Protein AF-A0A928I1I1-F1 (afdb_monomer_lite)

Foldseek 3Di:
DVLVQVVVLVVPVPDDPVRCVVVVVVVVCVVQVSDDADDDPVRHHDDPVVDDDDLDLLVNLVVQLVVLVVLLVVLVVVCVVDDDPVNNVVSVVSNVVSVVSNVVSVVLNVCVVVCVPVSVCVSVVPPD

Sequence (128 aa):
MEMVGAIVHQLTRNLTEKQIEEQGFSDYYTDHALGIWPQSAGGIPNNALTYASKGNTVSDLNEDLAAEQKARATYDNILRLIDNPDVIAPIRFLREREVVHYQRFGEALDRFQNGDYESKKIFLNSKR

Structure (mmCIF, N/CA/C/O backbone):
data_AF-A0A928I1I1-F1
#
_entry.id   AF-A0A928I1I1-F1
#
loop_
_atom_site.group_PDB
_atom_site.id
_atom_site.type_symbol
_atom_site.label_atom_id
_atom_site.label_alt_id
_atom_site.label_comp_id
_atom_site.label_asym_id
_atom_site.label_entity_id
_atom_site.label_seq_id
_atom_site.pdbx_PDB_ins_code
_atom_site.Cartn_x
_atom_site.Cartn_y
_atom_site.Cartn_z
_atom_site.occupancy
_atom_site.B_iso_or_equiv
_atom_site.auth_seq_id
_atom_site.auth_comp_id
_atom_site.auth_asym_id
_atom_site.auth_atom_id
_atom_site.pdbx_PDB_model_num
ATOM 1 N N . MET A 1 1 ? -6.799 6.045 -2.825 1.00 86.56 1 MET A N 1
ATOM 2 C CA . MET A 1 1 ? -7.018 6.458 -1.420 1.00 86.56 1 MET A CA 1
ATOM 3 C C . MET A 1 1 ? -8.453 6.281 -0.947 1.00 86.56 1 MET A C 1
ATOM 5 O O . MET A 1 1 ? -8.621 5.785 0.156 1.00 86.56 1 MET A O 1
ATOM 9 N N . GLU A 1 2 ? -9.468 6.609 -1.751 1.00 93.56 2 GLU A N 1
ATOM 10 C CA . GLU A 1 2 ? -10.890 6.496 -1.368 1.00 93.56 2 GLU A CA 1
ATOM 11 C C . GLU A 1 2 ? -11.276 5.143 -0.738 1.00 93.56 2 GLU A C 1
ATOM 13 O O . GLU A 1 2 ? -11.804 5.118 0.368 1.00 93.56 2 GLU A O 1
ATOM 18 N N . MET A 1 3 ? -10.930 4.015 -1.375 1.00 96.19 3 MET A N 1
ATOM 19 C CA . MET A 1 3 ? -11.252 2.680 -0.843 1.00 96.19 3 MET A CA 1
ATOM 20 C C . MET A 1 3 ? -10.626 2.405 0.530 1.00 96.19 3 MET A C 1
ATOM 22 O O . MET A 1 3 ? -11.291 1.872 1.410 1.00 96.19 3 MET A O 1
ATOM 26 N N . VAL A 1 4 ? -9.358 2.780 0.728 1.00 94.38 4 VAL A N 1
ATOM 27 C CA . VAL A 1 4 ? -8.661 2.579 2.008 1.00 94.38 4 VAL A CA 1
ATOM 28 C C . VAL A 1 4 ? -9.297 3.444 3.094 1.00 94.38 4 VAL A C 1
ATOM 30 O O . VAL A 1 4 ? -9.590 2.944 4.175 1.00 94.38 4 VAL A O 1
ATOM 33 N N . GLY A 1 5 ? -9.583 4.715 2.792 1.00 93.50 5 GLY A N 1
ATOM 34 C CA . GLY A 1 5 ? -10.271 5.609 3.725 1.00 93.50 5 GLY A CA 1
ATOM 35 C C . GLY A 1 5 ? -11.662 5.100 4.111 1.00 93.50 5 GLY A C 1
ATOM 36 O O . GLY A 1 5 ? -12.023 5.147 5.284 1.00 93.50 5 GLY A O 1
ATOM 37 N N . ALA A 1 6 ? -12.412 4.542 3.155 1.00 94.56 6 ALA A N 1
ATOM 38 C CA . ALA A 1 6 ? -13.717 3.943 3.411 1.00 94.56 6 ALA A CA 1
ATOM 39 C C . ALA A 1 6 ? -13.631 2.716 4.334 1.00 94.56 6 ALA A C 1
ATOM 41 O O . ALA A 1 6 ? -14.441 2.610 5.252 1.00 94.56 6 ALA A O 1
ATOM 42 N N . ILE A 1 7 ? -12.644 1.831 4.139 1.00 94.44 7 ILE A N 1
ATOM 43 C CA . ILE A 1 7 ? -12.411 0.677 5.026 1.00 94.44 7 ILE A CA 1
ATOM 44 C C . ILE A 1 7 ? -12.133 1.157 6.453 1.00 94.44 7 ILE A C 1
ATOM 46 O O . ILE A 1 7 ? -12.793 0.702 7.383 1.00 94.44 7 ILE A O 1
ATOM 50 N N . VAL A 1 8 ? -11.199 2.102 6.628 1.00 92.06 8 VAL A N 1
ATOM 51 C CA . VAL A 1 8 ? -10.859 2.634 7.960 1.00 92.06 8 VAL A CA 1
ATOM 52 C C . VAL A 1 8 ? -12.093 3.252 8.612 1.00 92.06 8 VAL A C 1
ATOM 54 O O . VAL A 1 8 ? -12.436 2.881 9.728 1.00 92.06 8 VAL A O 1
ATOM 57 N N . HIS A 1 9 ? -12.817 4.113 7.894 1.00 91.81 9 HIS A N 1
ATOM 58 C CA . HIS A 1 9 ? -14.036 4.730 8.409 1.00 91.81 9 HIS A CA 1
ATOM 59 C C . HIS A 1 9 ? -15.098 3.694 8.803 1.00 91.81 9 HIS A C 1
ATOM 61 O O . HIS A 1 9 ? -15.708 3.804 9.862 1.00 91.81 9 HIS A O 1
ATOM 67 N N . GLN A 1 10 ? -15.335 2.666 7.986 1.00 92.44 10 GLN A N 1
ATOM 68 C CA . GLN A 1 10 ? -16.328 1.633 8.291 1.00 92.44 10 GLN A CA 1
ATOM 69 C C . GLN A 1 10 ? -15.968 0.820 9.536 1.00 92.44 10 GLN A C 1
ATOM 71 O O . GLN A 1 10 ? -16.872 0.463 10.294 1.00 92.44 10 GLN A O 1
ATOM 76 N N . LEU A 1 11 ? -14.677 0.562 9.755 1.00 90.50 11 LEU A N 1
ATOM 77 C CA . LEU A 1 11 ? -14.180 -0.136 10.939 1.00 90.50 11 LEU A CA 1
ATOM 78 C C . LEU A 1 11 ? -14.297 0.706 12.213 1.00 90.50 11 LEU A C 1
ATOM 80 O O . LEU A 1 11 ? -14.389 0.137 13.298 1.00 90.50 11 LEU A O 1
ATOM 84 N N . THR A 1 12 ? -14.321 2.038 12.100 1.00 89.38 12 THR A N 1
ATOM 85 C CA . THR A 1 12 ? -14.199 2.920 13.267 1.00 89.38 12 THR A CA 1
ATOM 86 C C . THR A 1 12 ? -15.422 3.785 13.573 1.00 89.38 12 THR A C 1
ATOM 88 O O . THR A 1 12 ? -15.572 4.234 14.706 1.00 89.38 12 THR A O 1
ATOM 91 N N . ARG A 1 13 ? -16.352 3.969 12.625 1.00 87.69 13 ARG A N 1
ATOM 92 C CA . ARG A 1 13 ? -17.504 4.897 12.723 1.00 87.69 13 ARG A CA 1
ATOM 93 C C . ARG A 1 13 ? -18.474 4.686 13.893 1.00 87.69 13 ARG A C 1
ATOM 95 O O . ARG A 1 13 ? -19.296 5.559 14.134 1.00 87.69 13 ARG A O 1
ATOM 102 N N . ASN A 1 14 ? -18.412 3.547 14.584 1.00 89.44 14 ASN A N 1
ATOM 103 C CA . ASN A 1 14 ? -19.320 3.195 15.684 1.00 89.44 14 ASN A CA 1
ATOM 104 C C . ASN A 1 14 ? -18.579 2.784 16.968 1.00 89.44 14 ASN A C 1
ATOM 106 O O . ASN A 1 14 ? -19.171 2.141 17.835 1.00 89.44 14 ASN A O 1
ATOM 110 N N . LEU A 1 15 ? -17.283 3.086 17.079 1.00 88.69 15 LEU A N 1
ATOM 111 C CA . LEU A 1 15 ? -16.539 2.800 18.301 1.00 88.69 15 LEU A CA 1
ATOM 112 C C . LEU A 1 15 ? -17.020 3.713 19.434 1.00 88.69 15 LEU A C 1
ATOM 114 O O . LEU A 1 15 ? -17.214 4.912 19.250 1.00 88.69 15 LEU A O 1
ATOM 118 N N . THR A 1 16 ? -17.204 3.132 20.615 1.00 91.00 16 THR A N 1
ATOM 119 C CA . THR A 1 16 ? -17.419 3.893 21.852 1.00 91.00 16 THR A CA 1
ATOM 120 C C . THR A 1 16 ? -16.105 4.508 22.335 1.00 91.00 16 THR A C 1
ATOM 122 O O . THR A 1 16 ? -15.032 3.996 22.019 1.00 91.00 16 THR A O 1
ATOM 125 N N . GLU A 1 17 ? -16.173 5.554 23.161 1.00 88.38 17 GLU A N 1
ATOM 126 C CA . GLU A 1 17 ? -14.986 6.186 23.768 1.00 88.38 17 GLU A CA 1
ATOM 127 C C . GLU A 1 17 ? -14.086 5.157 24.473 1.00 88.38 17 GLU A C 1
ATOM 129 O O . GLU A 1 17 ? -12.885 5.100 24.227 1.00 88.38 17 GLU A O 1
ATOM 134 N N . LYS A 1 18 ? -14.688 4.242 25.242 1.00 92.00 18 LYS A N 1
ATOM 135 C CA . LYS A 1 18 ? -13.971 3.150 25.915 1.00 92.00 18 LYS A CA 1
ATOM 136 C C . LYS A 1 18 ? -13.235 2.230 24.936 1.00 92.00 18 LYS A C 1
ATOM 138 O O . LYS A 1 18 ? -12.116 1.817 25.210 1.00 92.00 18 LYS A O 1
ATOM 143 N N . GLN A 1 19 ? -13.840 1.911 23.791 1.00 91.31 19 GLN A N 1
ATOM 144 C CA . GLN A 1 19 ? -13.191 1.086 22.765 1.00 91.31 19 GLN A CA 1
ATOM 145 C C . GLN A 1 19 ? -12.064 1.837 22.053 1.00 91.31 19 GLN A C 1
ATOM 147 O O . GLN A 1 19 ? -11.064 1.219 21.703 1.00 91.31 19 GLN A O 1
ATOM 152 N N . ILE A 1 20 ? -12.214 3.147 21.843 1.00 88.31 20 ILE A N 1
ATOM 153 C CA . ILE A 1 20 ? -11.162 4.005 21.286 1.00 88.31 20 ILE A CA 1
ATOM 154 C C . ILE A 1 20 ? -9.933 3.997 22.202 1.00 88.31 20 ILE A C 1
ATOM 156 O O . ILE A 1 20 ? -8.815 3.809 21.719 1.00 88.31 20 ILE A O 1
ATOM 160 N N . GLU A 1 21 ? -10.144 4.131 23.513 1.00 88.81 21 GLU A N 1
ATOM 161 C CA . GLU A 1 21 ? -9.077 4.072 24.515 1.00 88.81 21 GLU A CA 1
ATOM 162 C C . GLU A 1 21 ? -8.415 2.691 24.579 1.00 88.81 21 GLU A C 1
ATOM 164 O O . GLU A 1 21 ? -7.194 2.584 24.470 1.00 88.81 21 GLU A O 1
ATOM 169 N N . GLU A 1 22 ? -9.206 1.619 24.687 1.00 91.94 22 GLU A N 1
ATOM 170 C CA . GLU A 1 22 ? -8.699 0.241 24.771 1.00 91.94 22 GLU A CA 1
ATOM 171 C C . GLU A 1 22 ? -7.896 -0.184 23.530 1.00 91.94 22 GLU A C 1
ATOM 173 O O . GLU A 1 22 ? -6.996 -1.018 23.634 1.00 91.94 22 GLU A O 1
ATOM 178 N N . GLN A 1 23 ? -8.201 0.385 22.360 1.00 86.75 23 GLN A N 1
ATOM 179 C CA . GLN A 1 23 ? -7.526 0.088 21.091 1.00 86.75 23 GLN A CA 1
ATOM 180 C C . GLN A 1 23 ? -6.334 1.014 20.802 1.00 86.75 23 GLN A C 1
ATOM 182 O O . GLN A 1 23 ? -5.672 0.846 19.778 1.00 86.75 23 GLN A O 1
ATOM 187 N N . GLY A 1 24 ? -6.040 1.975 21.685 1.00 86.69 24 GLY A N 1
ATOM 188 C CA . GLY A 1 24 ? -4.922 2.905 21.519 1.00 86.69 24 GLY A CA 1
ATOM 189 C C . GLY A 1 24 ? -5.149 3.970 20.441 1.00 86.69 24 GLY A C 1
ATOM 190 O O . GLY A 1 24 ? -4.184 4.501 19.897 1.00 86.69 24 GLY A O 1
ATOM 191 N N . PHE A 1 25 ? -6.406 4.295 20.119 1.00 87.06 25 PHE A N 1
ATOM 192 C CA . PHE A 1 25 ? -6.748 5.346 19.153 1.00 87.06 25 PHE A CA 1
ATOM 193 C C . PHE A 1 25 ? -6.989 6.722 19.794 1.00 87.06 25 PHE A C 1
ATOM 195 O O . PHE A 1 25 ? -7.355 7.660 19.083 1.00 87.06 25 PHE A O 1
ATOM 202 N N . SER A 1 26 ? -6.779 6.870 21.107 1.00 86.69 26 SER A N 1
ATOM 203 C CA . SER A 1 26 ? -7.039 8.118 21.839 1.00 86.69 26 SER A CA 1
ATOM 204 C C . SER A 1 26 ? -6.339 9.326 21.224 1.00 86.69 26 SER A C 1
ATOM 206 O O . SER A 1 26 ? -7.002 10.317 20.926 1.00 86.69 26 SER A O 1
ATOM 208 N N . ASP A 1 27 ? -5.030 9.239 20.972 1.00 86.56 27 ASP A N 1
ATOM 209 C CA . ASP A 1 27 ? -4.260 10.358 20.412 1.00 86.56 27 ASP A CA 1
ATOM 210 C C . ASP A 1 27 ? -4.757 10.731 19.006 1.00 86.56 27 ASP A C 1
ATOM 212 O O . ASP A 1 27 ? -4.932 11.907 18.692 1.00 86.56 27 ASP A O 1
ATOM 216 N N . TYR A 1 28 ? -5.071 9.723 18.186 1.00 85.81 28 TYR A N 1
ATOM 217 C CA . TYR A 1 28 ? -5.556 9.907 16.817 1.00 85.81 28 TYR A CA 1
ATOM 218 C C . TYR A 1 28 ? -6.906 10.634 16.771 1.00 85.81 28 TYR A C 1
ATOM 220 O O . TYR A 1 28 ? -7.071 11.594 16.021 1.00 85.81 28 TYR A O 1
ATOM 228 N N . TYR A 1 29 ? -7.880 10.209 17.580 1.00 85.56 29 TYR A N 1
ATOM 229 C CA . TYR A 1 29 ? -9.213 10.821 17.582 1.00 85.56 29 TYR A CA 1
ATOM 230 C C . TYR A 1 29 ? -9.306 12.089 18.433 1.00 85.56 29 TYR A C 1
ATOM 232 O O . TYR A 1 29 ? -10.199 12.9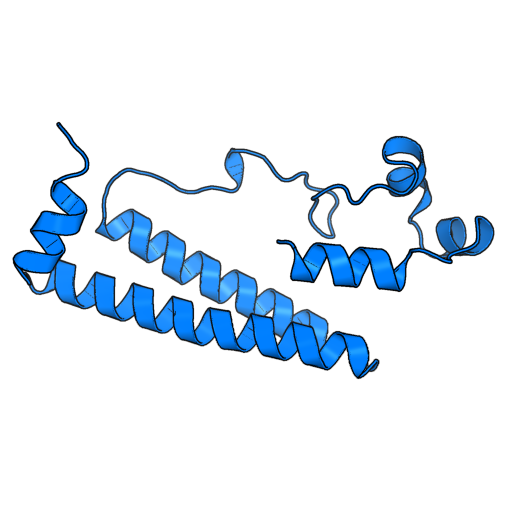00 18.202 1.00 85.56 29 TYR A O 1
ATOM 240 N N . THR A 1 30 ? -8.370 12.327 19.353 1.00 88.00 30 THR A N 1
ATOM 241 C CA . THR A 1 30 ? -8.273 13.625 20.041 1.00 88.00 30 THR A CA 1
ATOM 242 C C . THR A 1 30 ? -7.887 14.728 19.058 1.00 88.00 30 THR A C 1
ATOM 244 O O . THR A 1 30 ? -8.505 15.791 19.06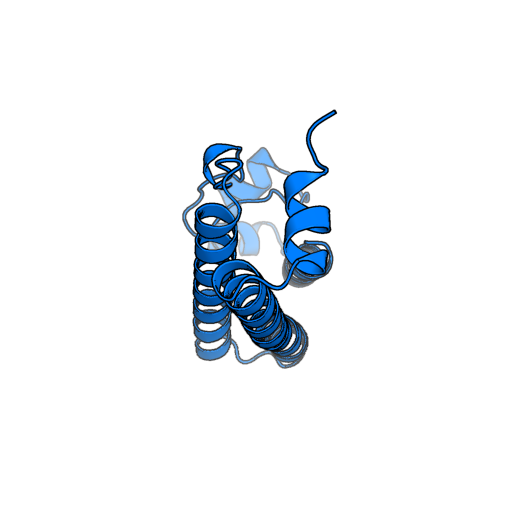3 1.00 88.00 30 THR A O 1
ATOM 247 N N . ASP A 1 31 ? -6.905 14.471 18.189 1.00 86.06 31 ASP A N 1
ATOM 248 C CA . ASP A 1 31 ? -6.427 15.468 17.223 1.00 86.06 31 ASP A CA 1
ATOM 249 C C . ASP A 1 31 ? -7.331 15.570 15.981 1.00 86.06 31 ASP A C 1
ATOM 251 O O . ASP A 1 31 ? -7.488 16.636 15.384 1.00 86.06 31 ASP A O 1
ATOM 255 N N . HIS A 1 32 ? -7.966 14.463 15.582 1.00 87.56 32 HIS A N 1
ATOM 256 C CA . HIS A 1 32 ? -8.703 14.384 14.314 1.00 87.56 32 HIS A CA 1
ATOM 257 C C . HIS A 1 32 ? -10.214 14.158 14.461 1.00 87.56 32 HIS A C 1
ATOM 259 O O . HIS A 1 32 ? -10.912 13.993 13.457 1.00 87.56 32 HIS A O 1
ATOM 265 N N . ALA A 1 33 ? -10.746 14.191 15.685 1.00 84.62 33 ALA A N 1
ATOM 266 C CA . ALA A 1 33 ? -12.152 13.945 16.011 1.00 84.62 33 ALA A CA 1
ATOM 267 C C . ALA A 1 33 ? -12.678 12.617 15.440 1.00 84.62 33 ALA A C 1
ATOM 269 O O . ALA A 1 33 ? -12.395 11.571 15.995 1.00 84.62 33 ALA A O 1
ATOM 270 N N . LEU A 1 34 ? -13.451 12.631 14.350 1.00 80.06 34 LEU A N 1
ATOM 271 C CA . LEU A 1 34 ? -13.908 11.424 13.631 1.00 80.06 34 LEU A CA 1
ATOM 272 C C . LEU A 1 34 ? -13.419 11.400 12.172 1.00 80.06 34 LEU A C 1
ATOM 274 O O . LEU A 1 34 ? -13.886 10.607 11.352 1.00 80.06 34 LEU A O 1
ATOM 278 N N . GLY A 1 35 ? -12.512 12.314 11.829 1.00 85.38 35 GLY A N 1
ATOM 279 C CA . GLY A 1 35 ? -11.911 12.420 10.512 1.00 85.38 35 GLY A CA 1
ATOM 280 C C . GLY A 1 35 ? -10.864 11.336 10.276 1.00 85.38 35 GLY A C 1
ATOM 281 O O . GLY A 1 35 ? -10.161 10.908 11.187 1.00 85.38 35 GLY A O 1
ATOM 282 N N . ILE A 1 36 ? -10.736 10.917 9.016 1.00 89.31 36 ILE A N 1
ATOM 283 C CA . ILE A 1 36 ? -9.634 10.054 8.591 1.00 89.31 36 ILE A CA 1
ATOM 284 C C . ILE A 1 36 ? -8.428 10.931 8.265 1.00 89.31 36 ILE A C 1
ATOM 286 O O . ILE A 1 36 ? -8.394 11.606 7.236 1.00 89.31 36 ILE A O 1
ATOM 290 N N . TRP A 1 37 ? -7.429 10.889 9.139 1.00 89.94 37 TRP A N 1
ATOM 291 C CA . TRP A 1 37 ? -6.114 11.479 8.930 1.00 89.94 37 TRP A CA 1
ATOM 292 C C . TRP A 1 37 ? -5.138 10.479 8.282 1.00 89.94 37 TRP A C 1
ATOM 294 O O . TRP A 1 37 ? -4.930 9.388 8.830 1.00 89.94 37 TRP A O 1
ATOM 304 N N . PRO A 1 38 ? -4.532 10.808 7.123 1.00 91.50 38 PRO A N 1
ATOM 305 C CA . PRO A 1 38 ? -3.581 9.926 6.451 1.00 91.50 38 PRO A CA 1
ATOM 306 C C . PRO A 1 38 ? -2.221 9.855 7.167 1.00 91.50 38 PRO A C 1
ATOM 308 O O . PRO A 1 38 ? -1.380 10.749 7.047 1.00 91.50 38 PRO A O 1
ATOM 311 N N . GLN A 1 39 ? -1.962 8.732 7.834 1.00 92.06 39 GLN A N 1
ATOM 312 C CA . GLN A 1 39 ? -0.661 8.401 8.416 1.00 92.06 39 GLN A CA 1
ATOM 313 C C . GLN A 1 39 ? -0.356 6.905 8.294 1.00 92.06 39 GLN A C 1
ATOM 315 O O . GLN A 1 39 ? -1.254 6.089 8.075 1.00 92.06 39 GLN A O 1
ATOM 320 N N . SER A 1 40 ? 0.915 6.532 8.431 1.00 92.12 40 SER A N 1
ATOM 321 C CA . SER A 1 40 ? 1.311 5.125 8.522 1.00 92.12 40 SER A CA 1
ATOM 322 C C . SER A 1 40 ? 0.893 4.514 9.865 1.00 92.12 40 SER A C 1
ATOM 324 O O . SER A 1 40 ? 0.638 5.225 10.836 1.00 92.12 40 SER A O 1
ATOM 326 N N . ALA A 1 41 ? 0.906 3.181 9.960 1.00 89.31 41 ALA A N 1
ATOM 327 C CA . ALA A 1 41 ? 0.660 2.474 11.223 1.00 89.31 41 ALA A CA 1
ATOM 328 C C . ALA A 1 41 ? 1.666 2.836 12.340 1.00 89.31 41 ALA A C 1
ATOM 330 O O . ALA A 1 41 ? 1.376 2.628 13.510 1.00 89.31 41 ALA A O 1
ATOM 331 N N . GLY A 1 42 ? 2.834 3.389 11.986 1.00 90.56 42 GLY A N 1
ATOM 332 C CA . GLY A 1 42 ? 3.825 3.906 12.936 1.00 90.56 42 GLY A CA 1
ATOM 333 C C . GLY A 1 42 ? 3.660 5.392 13.275 1.00 90.56 42 GLY A C 1
ATOM 334 O O . GLY A 1 42 ? 4.576 5.970 13.847 1.00 90.56 42 GLY A O 1
ATOM 335 N N . GLY A 1 43 ? 2.556 6.030 12.870 1.00 89.06 43 GLY A N 1
ATO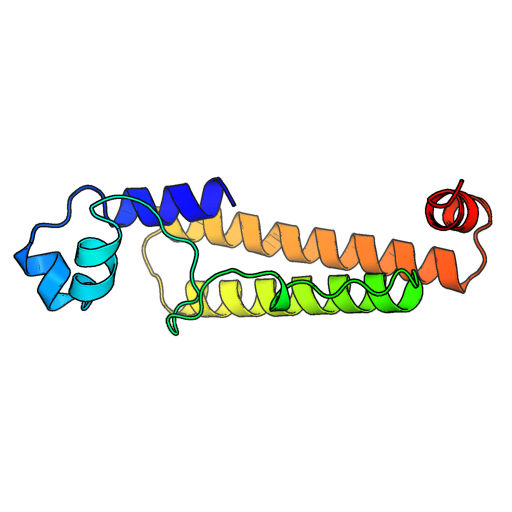M 336 C CA . GLY A 1 43 ? 2.275 7.441 13.158 1.00 89.06 43 GLY A CA 1
ATOM 337 C C . GLY A 1 43 ? 3.005 8.444 12.261 1.00 89.06 43 GLY A C 1
ATOM 338 O O . GLY A 1 43 ? 3.040 9.630 12.571 1.00 89.06 43 GLY A O 1
ATOM 339 N N . ILE A 1 44 ? 3.602 8.007 11.145 1.00 93.00 44 ILE A N 1
ATOM 340 C CA . ILE A 1 44 ? 4.290 8.925 10.226 1.00 93.00 44 ILE A CA 1
ATOM 341 C C . ILE A 1 44 ? 3.258 9.578 9.297 1.00 93.00 44 ILE A C 1
ATOM 343 O O . ILE A 1 44 ? 2.604 8.849 8.542 1.00 93.00 44 ILE A O 1
ATOM 347 N N . PRO A 1 45 ? 3.109 10.916 9.306 1.00 92.88 45 PRO A N 1
ATOM 348 C CA . PRO A 1 45 ? 2.123 11.598 8.475 1.00 92.88 45 PRO A CA 1
ATOM 349 C C . PRO A 1 45 ? 2.491 11.502 6.993 1.00 92.88 45 PRO A C 1
ATOM 351 O O . PRO A 1 45 ? 3.672 11.545 6.631 1.00 92.88 45 PRO A O 1
ATOM 354 N N . ASN A 1 46 ? 1.479 11.431 6.123 1.00 93.44 46 ASN A N 1
ATOM 355 C CA . ASN A 1 46 ? 1.706 11.590 4.689 1.00 93.44 46 ASN A CA 1
ATOM 356 C C . ASN A 1 46 ? 2.246 13.003 4.411 1.00 93.44 46 ASN A C 1
ATOM 358 O O . ASN A 1 46 ? 1.633 13.997 4.796 1.00 93.44 46 ASN A O 1
ATOM 362 N N . ASN A 1 47 ? 3.405 13.097 3.763 1.00 94.56 47 ASN A N 1
ATOM 363 C CA . ASN A 1 47 ? 4.034 14.370 3.432 1.00 94.56 47 ASN A CA 1
ATOM 364 C C . ASN A 1 47 ? 4.863 14.248 2.146 1.00 94.56 47 ASN A C 1
ATOM 366 O O . ASN A 1 47 ? 5.021 13.163 1.593 1.00 94.56 47 ASN A O 1
ATOM 370 N N . ALA A 1 48 ? 5.421 15.362 1.668 1.00 95.12 48 ALA A N 1
ATOM 371 C CA . ALA A 1 48 ? 6.164 15.400 0.408 1.00 95.12 48 ALA A CA 1
ATOM 372 C C . ALA A 1 48 ? 7.367 14.428 0.346 1.00 95.12 48 ALA A C 1
ATOM 374 O O . ALA A 1 48 ? 7.755 14.017 -0.743 1.00 95.12 48 ALA A O 1
ATOM 375 N N . LEU A 1 49 ? 7.935 14.022 1.489 1.00 93.69 49 LEU A N 1
ATOM 376 C CA . LEU A 1 49 ? 9.087 13.115 1.550 1.00 93.69 49 LEU A CA 1
ATOM 377 C C . LEU A 1 49 ? 8.737 11.667 1.182 1.00 93.69 49 LEU A C 1
ATOM 379 O O . LEU A 1 49 ? 9.644 10.874 0.946 1.00 93.69 49 LEU A O 1
ATOM 383 N N . THR A 1 50 ? 7.451 11.304 1.125 1.00 92.56 50 THR A N 1
ATOM 384 C CA . THR A 1 50 ? 7.029 9.962 0.695 1.00 92.56 50 THR A CA 1
ATOM 385 C C . THR A 1 50 ? 6.972 9.804 -0.824 1.00 92.56 50 THR A C 1
ATOM 387 O O . THR A 1 50 ? 6.724 8.699 -1.298 1.00 92.56 50 THR A O 1
ATOM 390 N N . TYR A 1 51 ? 7.181 10.880 -1.588 1.00 91.94 51 TYR A N 1
ATOM 391 C CA . TYR A 1 51 ? 7.145 10.862 -3.049 1.00 91.94 51 TYR A CA 1
ATOM 392 C C . TYR A 1 51 ? 8.564 10.953 -3.614 1.00 91.94 51 TYR A C 1
ATOM 394 O O . TYR A 1 51 ? 9.283 11.923 -3.370 1.00 91.94 51 TYR A O 1
ATOM 402 N N . ALA A 1 52 ? 8.960 9.955 -4.402 1.00 93.06 52 ALA A N 1
ATOM 403 C CA . ALA A 1 52 ? 10.205 9.980 -5.156 1.00 93.06 52 ALA A CA 1
ATOM 404 C C . ALA A 1 52 ? 9.914 10.455 -6.584 1.00 93.06 52 ALA A C 1
ATOM 406 O O . ALA A 1 52 ? 9.192 9.804 -7.330 1.00 93.06 52 ALA A O 1
ATOM 407 N N . SER A 1 53 ? 10.443 11.621 -6.952 1.00 92.75 53 SER A N 1
ATOM 408 C CA . SER A 1 53 ? 10.314 12.165 -8.304 1.00 92.75 53 SER A CA 1
ATOM 409 C C . SER A 1 53 ? 11.591 12.901 -8.676 1.00 92.75 53 SER A C 1
ATOM 411 O O . SER A 1 53 ? 11.992 13.862 -8.011 1.00 92.75 53 SER A O 1
ATOM 413 N N . LYS A 1 54 ? 12.266 12.424 -9.722 1.00 91.88 54 LYS A N 1
ATOM 414 C CA . LYS A 1 54 ? 13.562 12.944 -10.164 1.00 91.88 54 LYS A CA 1
ATOM 415 C C . LYS A 1 54 ? 13.519 13.548 -11.565 1.00 91.88 54 LYS A C 1
ATOM 417 O O . LYS A 1 54 ? 14.472 14.229 -11.952 1.00 91.88 54 LYS A O 1
ATOM 422 N N . GLY A 1 55 ? 12.435 13.332 -12.312 1.00 88.56 55 GLY A N 1
ATOM 423 C CA . GLY A 1 55 ? 12.289 13.789 -13.695 1.00 88.56 55 GLY A CA 1
ATOM 424 C C . GLY A 1 55 ? 13.176 13.010 -14.669 1.00 88.56 55 GLY A C 1
ATOM 425 O O . GLY A 1 55 ? 13.431 13.472 -15.782 1.00 88.56 55 GLY A O 1
ATOM 426 N N . ASN A 1 56 ? 13.679 11.852 -14.238 1.00 90.38 56 ASN A N 1
ATOM 427 C CA . ASN A 1 56 ? 14.395 10.904 -15.072 1.00 90.38 56 ASN A CA 1
ATOM 428 C C . ASN A 1 56 ? 13.522 9.661 -15.201 1.00 90.38 56 ASN A C 1
ATOM 430 O O . ASN A 1 56 ? 13.333 8.946 -14.225 1.00 90.38 56 ASN A O 1
ATOM 434 N N . THR A 1 57 ? 13.046 9.379 -16.412 1.00 90.56 57 THR A N 1
ATOM 435 C CA . THR A 1 57 ? 12.066 8.316 -16.666 1.00 90.56 57 THR A CA 1
ATOM 436 C C . THR A 1 57 ? 12.496 6.947 -16.145 1.00 90.56 57 THR A C 1
ATOM 438 O O . THR A 1 57 ? 11.675 6.228 -15.593 1.00 90.56 57 THR A O 1
ATOM 441 N N . VAL A 1 58 ? 13.773 6.574 -16.287 1.00 92.69 58 VAL A N 1
ATOM 442 C CA . VAL A 1 58 ? 14.260 5.271 -15.806 1.00 92.69 58 VAL A CA 1
ATOM 443 C C . VAL A 1 58 ? 14.263 5.231 -14.282 1.00 92.69 58 VAL A C 1
ATOM 445 O O . VAL A 1 58 ? 13.812 4.244 -13.707 1.00 92.69 58 VAL A O 1
ATOM 448 N N . SER A 1 59 ? 14.759 6.283 -13.627 1.00 94.06 59 SER A N 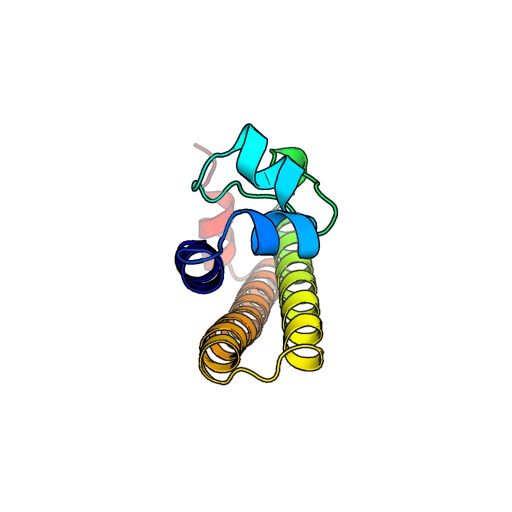1
ATOM 449 C CA . SER A 1 59 ? 14.729 6.378 -12.165 1.00 94.06 59 SER A CA 1
ATOM 450 C C . SER A 1 59 ? 13.297 6.359 -11.637 1.00 94.06 59 SER A C 1
ATOM 452 O O . SER A 1 59 ? 12.995 5.544 -10.776 1.00 94.06 59 SER A O 1
ATOM 454 N N . ASP A 1 60 ? 12.418 7.186 -12.199 1.00 95.12 60 ASP A N 1
ATOM 455 C CA . ASP A 1 60 ? 11.034 7.330 -11.744 1.00 95.12 60 ASP A CA 1
ATOM 456 C C . ASP A 1 60 ? 10.252 6.009 -11.918 1.00 95.12 60 ASP A C 1
ATOM 458 O O . ASP A 1 60 ? 9.619 5.549 -10.975 1.00 95.12 60 ASP A O 1
ATOM 462 N N . LEU A 1 61 ? 10.406 5.302 -13.048 1.00 95.69 61 LEU A N 1
ATOM 463 C CA . LEU A 1 61 ? 9.774 3.985 -13.245 1.00 95.69 61 LEU A CA 1
ATOM 464 C C . LEU A 1 61 ? 10.308 2.903 -12.291 1.00 95.69 61 LEU A C 1
ATOM 466 O O . LEU A 1 61 ? 9.570 1.993 -11.918 1.00 95.69 61 LEU A O 1
ATOM 470 N N . ASN A 1 62 ? 11.584 2.966 -11.892 1.00 97.00 62 ASN A N 1
ATOM 471 C CA . ASN A 1 62 ? 12.119 2.044 -10.884 1.00 97.00 62 ASN A CA 1
ATOM 472 C C . ASN A 1 62 ? 11.571 2.352 -9.484 1.00 97.00 62 ASN A C 1
ATOM 474 O O . ASN A 1 62 ? 11.306 1.420 -8.722 1.00 97.00 62 ASN A O 1
ATOM 478 N N . GLU A 1 63 ? 11.381 3.630 -9.156 1.00 97.44 63 GLU A N 1
ATOM 479 C CA . GLU A 1 63 ? 10.715 4.036 -7.917 1.00 97.44 63 GLU A CA 1
ATOM 480 C C . GLU A 1 63 ? 9.256 3.563 -7.896 1.00 97.44 63 GLU A C 1
ATOM 482 O O . GLU A 1 63 ? 8.838 2.973 -6.900 1.00 97.44 63 GLU A O 1
ATOM 487 N N . ASP A 1 64 ? 8.521 3.703 -9.005 1.00 97.56 64 ASP A N 1
ATOM 488 C CA . ASP A 1 64 ? 7.148 3.198 -9.140 1.00 97.56 64 ASP A CA 1
ATOM 489 C C . ASP A 1 64 ? 7.092 1.672 -8.940 1.00 97.56 64 ASP A C 1
ATOM 491 O O . ASP A 1 64 ? 6.337 1.171 -8.107 1.00 97.56 64 ASP A O 1
ATOM 495 N N . LEU A 1 65 ? 7.965 0.909 -9.611 1.00 98.25 65 LEU A N 1
ATOM 496 C CA . LEU A 1 65 ? 8.077 -0.545 -9.419 1.00 98.25 65 LEU A CA 1
ATOM 497 C C . LEU A 1 65 ? 8.343 -0.923 -7.953 1.00 98.25 65 LEU A C 1
ATOM 499 O O . LEU A 1 65 ? 7.751 -1.871 -7.425 1.00 98.25 65 LEU A O 1
ATOM 503 N N . ALA A 1 66 ? 9.242 -0.199 -7.284 1.00 98.25 66 ALA A N 1
ATOM 504 C CA . ALA A 1 66 ? 9.545 -0.431 -5.878 1.00 98.25 66 ALA A CA 1
ATOM 505 C C . ALA A 1 66 ? 8.362 -0.063 -4.968 1.00 98.25 66 ALA A C 1
ATOM 507 O O . ALA A 1 66 ? 8.103 -0.775 -3.992 1.00 98.25 66 ALA A O 1
ATOM 508 N N . ALA A 1 67 ? 7.645 1.020 -5.272 1.00 97.75 67 ALA A N 1
ATOM 509 C CA . ALA A 1 67 ? 6.460 1.451 -4.541 1.00 97.75 67 ALA A CA 1
ATOM 510 C C . ALA A 1 67 ? 5.352 0.391 -4.610 1.00 97.75 67 ALA A C 1
ATOM 512 O O . ALA A 1 67 ? 4.849 -0.018 -3.561 1.00 97.75 67 ALA A O 1
ATOM 513 N N . GLU A 1 68 ? 5.062 -0.142 -5.800 1.00 98.38 68 GLU A N 1
ATOM 514 C CA . GLU A 1 68 ? 4.037 -1.177 -5.985 1.00 98.38 68 GLU A CA 1
ATOM 515 C C . GLU A 1 68 ? 4.366 -2.472 -5.225 1.00 98.38 68 GLU A C 1
ATOM 517 O O . GLU A 1 68 ? 3.500 -3.078 -4.588 1.00 98.38 68 GLU A O 1
ATOM 522 N N . GLN A 1 69 ? 5.641 -2.880 -5.184 1.00 98.25 69 GLN A N 1
ATOM 523 C CA . GLN A 1 69 ? 6.044 -4.051 -4.392 1.00 98.25 69 GLN A CA 1
ATOM 524 C C . GLN A 1 69 ? 5.941 -3.816 -2.882 1.00 98.25 69 GLN A C 1
ATOM 526 O O . GLN A 1 69 ? 5.523 -4.712 -2.145 1.00 98.25 69 GLN A O 1
ATOM 531 N N . LYS A 1 70 ? 6.290 -2.617 -2.398 1.00 97.56 70 LYS A N 1
ATOM 532 C CA . LYS A 1 70 ? 6.127 -2.253 -0.979 1.00 97.56 70 LYS A CA 1
ATOM 533 C C . LYS A 1 70 ? 4.646 -2.196 -0.584 1.00 97.56 70 LYS A C 1
ATOM 535 O O . LYS A 1 70 ? 4.282 -2.680 0.493 1.00 97.56 70 LYS A O 1
ATOM 540 N N . ALA A 1 71 ? 3.787 -1.663 -1.454 1.00 97.44 71 ALA A N 1
ATOM 541 C CA . ALA A 1 71 ? 2.340 -1.655 -1.259 1.00 97.44 71 ALA A CA 1
ATOM 542 C C . ALA A 1 71 ? 1.788 -3.088 -1.201 1.00 97.44 71 ALA A C 1
ATOM 544 O O . ALA A 1 71 ? 1.125 -3.464 -0.231 1.00 97.44 71 ALA A O 1
ATOM 545 N N . ARG A 1 72 ? 2.167 -3.943 -2.158 1.00 98.06 72 ARG A N 1
ATOM 546 C CA . ARG A 1 72 ? 1.801 -5.365 -2.158 1.00 98.06 72 ARG A CA 1
ATOM 547 C C . ARG A 1 72 ? 2.241 -6.085 -0.884 1.00 98.06 72 ARG A C 1
ATOM 549 O O . ARG A 1 72 ? 1.439 -6.816 -0.306 1.00 98.06 72 ARG A O 1
ATOM 556 N N . ALA A 1 73 ? 3.478 -5.879 -0.432 1.00 98.12 73 ALA A N 1
ATOM 557 C CA . ALA A 1 73 ? 3.980 -6.483 0.802 1.00 98.12 73 ALA A CA 1
ATOM 558 C C . ALA A 1 73 ? 3.152 -6.052 2.025 1.00 98.12 73 ALA A C 1
ATOM 560 O O . ALA A 1 73 ? 2.838 -6.877 2.885 1.00 98.12 73 ALA A O 1
ATOM 561 N N . THR A 1 74 ? 2.737 -4.783 2.071 1.00 97.38 74 THR A N 1
ATOM 562 C CA . THR A 1 74 ? 1.821 -4.266 3.097 1.00 97.38 74 THR A CA 1
ATOM 563 C C . THR A 1 74 ? 0.476 -4.994 3.067 1.00 97.38 74 THR A C 1
ATOM 565 O O . THR A 1 74 ? 0.026 -5.475 4.107 1.00 97.38 74 THR A O 1
ATOM 568 N N . TYR A 1 75 ? -0.146 -5.156 1.896 1.00 97.94 75 TYR A N 1
ATOM 569 C CA . TYR A 1 75 ? -1.410 -5.893 1.788 1.00 97.94 75 TYR A CA 1
ATOM 570 C C . TYR A 1 75 ? -1.260 -7.381 2.121 1.00 97.94 75 TYR A C 1
ATOM 572 O O . TYR A 1 75 ? -2.122 -7.939 2.796 1.00 97.94 75 TYR A O 1
ATOM 580 N N . ASP A 1 76 ? -0.159 -8.019 1.713 1.00 98.06 76 ASP A N 1
ATOM 581 C CA . ASP A 1 76 ? 0.159 -9.398 2.098 1.00 98.06 76 ASP A CA 1
ATOM 582 C C . ASP A 1 76 ? 0.265 -9.538 3.626 1.00 98.06 76 ASP A C 1
ATOM 584 O O . ASP A 1 76 ? -0.206 -10.525 4.186 1.00 98.06 76 ASP A O 1
ATOM 588 N N . ASN A 1 77 ? 0.842 -8.552 4.322 1.00 97.50 77 ASN A N 1
ATOM 589 C CA . ASN A 1 77 ? 0.891 -8.540 5.785 1.00 97.50 77 ASN A CA 1
ATOM 590 C C . ASN A 1 77 ? -0.498 -8.380 6.407 1.00 97.50 77 ASN A C 1
ATOM 592 O O . ASN A 1 77 ? -0.836 -9.141 7.308 1.00 97.50 77 ASN A O 1
ATOM 596 N N . ILE A 1 78 ? -1.320 -7.455 5.904 1.00 96.44 78 ILE A N 1
ATOM 597 C CA . ILE A 1 78 ? -2.701 -7.272 6.380 1.00 96.44 78 ILE A CA 1
ATOM 598 C C . ILE A 1 78 ? -3.488 -8.579 6.238 1.00 96.44 78 ILE A C 1
ATOM 600 O O . ILE A 1 78 ? -4.094 -9.034 7.203 1.00 96.44 78 ILE A O 1
ATOM 604 N N . LEU A 1 79 ? -3.419 -9.233 5.074 1.00 97.56 79 LEU A N 1
ATOM 605 C CA . LEU A 1 79 ? -4.136 -10.484 4.793 1.00 97.56 79 LEU A CA 1
ATOM 606 C C . LEU A 1 79 ? -3.705 -11.668 5.671 1.00 97.56 79 LEU A C 1
ATOM 608 O O . LEU A 1 79 ? -4.441 -12.648 5.748 1.00 97.56 79 LEU A O 1
ATOM 612 N N . ARG A 1 80 ? -2.536 -11.603 6.321 1.00 97.56 80 ARG A N 1
ATOM 613 C CA . ARG A 1 80 ? -2.110 -12.600 7.319 1.00 97.56 80 ARG A CA 1
ATOM 614 C C . ARG A 1 80 ? -2.703 -12.349 8.705 1.00 97.56 80 ARG A C 1
ATOM 616 O O . ARG A 1 80 ? -2.700 -13.265 9.518 1.00 97.56 80 ARG A O 1
ATOM 623 N N . LEU A 1 81 ? -3.148 -11.124 8.982 1.00 95.62 81 LEU A N 1
ATOM 624 C CA . LEU A 1 81 ? -3.607 -10.688 10.303 1.00 95.62 81 LEU A CA 1
ATOM 625 C C . LEU A 1 81 ? -5.131 -10.645 10.431 1.00 95.62 81 LEU A C 1
ATOM 627 O O . LEU A 1 81 ? -5.637 -10.723 11.545 1.00 95.62 81 LEU A O 1
ATOM 631 N N . ILE A 1 82 ? -5.852 -10.488 9.321 1.00 94.00 82 ILE A N 1
ATOM 632 C CA . ILE A 1 82 ? -7.305 -10.291 9.331 1.00 94.00 82 ILE A CA 1
ATOM 633 C C . ILE A 1 82 ? -8.068 -11.565 8.960 1.00 94.00 82 ILE A C 1
ATOM 635 O O . ILE A 1 82 ? -7.640 -12.342 8.108 1.00 94.00 82 ILE A O 1
ATOM 639 N N . ASP A 1 83 ? -9.248 -11.723 9.549 1.00 94.25 83 ASP A N 1
ATOM 640 C CA . ASP A 1 83 ? -10.205 -12.801 9.286 1.00 94.25 83 ASP A CA 1
ATOM 641 C C . ASP A 1 83 ? -11.553 -12.291 8.739 1.00 94.25 83 ASP A C 1
ATOM 643 O O . ASP A 1 83 ? -12.268 -13.049 8.084 1.00 94.25 83 ASP A O 1
ATOM 647 N N . ASN A 1 84 ? -11.880 -11.008 8.937 1.00 94.12 84 ASN A N 1
ATOM 648 C CA . ASN A 1 84 ? -13.122 -10.397 8.460 1.00 94.12 84 ASN A CA 1
ATOM 649 C C . ASN A 1 84 ? -13.218 -10.402 6.912 1.00 94.12 84 ASN A C 1
ATOM 651 O O . ASN A 1 84 ? -12.476 -9.660 6.250 1.00 94.12 84 ASN A O 1
ATOM 655 N N . PRO A 1 85 ? -14.166 -11.159 6.314 1.00 91.56 85 PRO A N 1
ATOM 656 C CA . PRO A 1 85 ? -14.324 -11.252 4.862 1.00 91.56 85 PRO A CA 1
ATOM 657 C C . PRO A 1 85 ? -14.572 -9.906 4.167 1.00 91.56 85 PRO A C 1
ATOM 659 O O . PRO A 1 85 ? -14.063 -9.692 3.063 1.00 91.56 85 PRO A O 1
ATOM 662 N N . ASP A 1 86 ? -15.282 -8.988 4.828 1.00 91.06 86 ASP A N 1
ATOM 663 C CA . ASP A 1 86 ? -15.648 -7.677 4.279 1.00 91.06 86 ASP A CA 1
ATOM 664 C C . ASP A 1 86 ? -14.442 -6.732 4.172 1.00 91.06 86 ASP A C 1
ATOM 666 O O . ASP A 1 86 ? -14.446 -5.798 3.372 1.00 91.06 86 ASP A O 1
ATOM 670 N N . VAL A 1 87 ? -13.369 -7.005 4.921 1.00 95.00 87 VAL A N 1
ATOM 671 C CA . VAL A 1 87 ? -12.077 -6.310 4.799 1.00 95.00 87 VAL A CA 1
ATOM 672 C C . VAL A 1 87 ? -11.145 -7.065 3.848 1.00 95.00 87 VAL A C 1
ATOM 674 O O . VAL A 1 87 ? -10.439 -6.456 3.043 1.00 95.00 87 VAL A O 1
ATOM 677 N N . ILE A 1 88 ? -11.164 -8.401 3.879 1.00 97.50 88 ILE A N 1
ATOM 678 C CA . ILE A 1 88 ? -10.325 -9.246 3.015 1.00 97.50 88 ILE A CA 1
ATOM 679 C C . ILE A 1 88 ? -10.600 -8.982 1.534 1.00 97.50 88 ILE A C 1
ATOM 681 O O . ILE A 1 88 ? -9.653 -8.860 0.753 1.00 97.50 88 ILE A O 1
ATOM 685 N N . ALA A 1 89 ? -11.870 -8.911 1.131 1.00 96.56 89 ALA A N 1
ATOM 686 C CA . ALA A 1 89 ? -12.246 -8.726 -0.268 1.00 96.56 89 ALA A CA 1
ATOM 687 C C . ALA A 1 89 ? -11.648 -7.446 -0.893 1.00 96.56 89 ALA A C 1
ATOM 689 O O . ALA A 1 89 ? -10.930 -7.564 -1.895 1.00 96.56 89 ALA A O 1
ATOM 690 N N . PRO A 1 90 ? -11.847 -6.239 -0.326 1.00 97.06 90 PRO A N 1
ATOM 691 C CA . PRO A 1 90 ? -11.261 -5.030 -0.892 1.00 97.06 90 PRO A CA 1
ATOM 692 C C . PRO A 1 90 ? -9.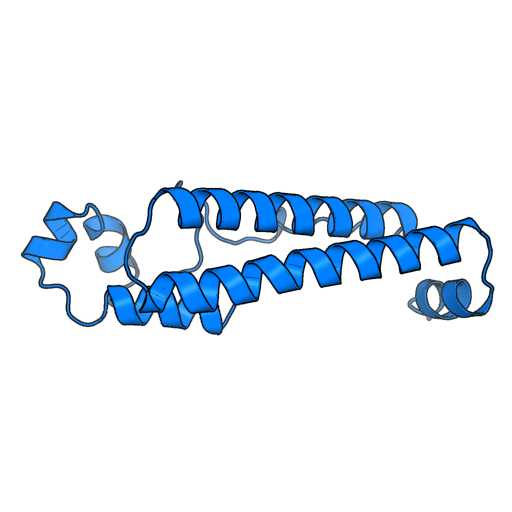729 -4.995 -0.784 1.00 97.06 90 PRO A C 1
ATOM 694 O O . PRO A 1 90 ? -9.082 -4.495 -1.703 1.00 97.06 90 PRO A O 1
ATOM 697 N N . ILE A 1 91 ? -9.118 -5.572 0.260 1.00 98.12 91 ILE A N 1
ATOM 698 C CA . ILE A 1 91 ? -7.649 -5.660 0.353 1.00 98.12 91 ILE A CA 1
ATOM 699 C C . ILE A 1 91 ? -7.073 -6.577 -0.736 1.00 98.12 91 ILE A C 1
ATOM 701 O O . ILE A 1 91 ? -6.073 -6.225 -1.361 1.00 98.12 91 ILE A O 1
ATOM 705 N N . ARG A 1 92 ? -7.710 -7.718 -1.032 1.00 97.88 92 ARG A N 1
ATOM 706 C CA . ARG A 1 92 ? -7.312 -8.586 -2.157 1.00 97.88 92 ARG A CA 1
ATOM 707 C C . ARG A 1 92 ? -7.426 -7.870 -3.496 1.00 97.88 92 ARG A C 1
ATOM 709 O O . ARG A 1 92 ? -6.535 -8.014 -4.327 1.00 97.88 92 ARG A O 1
ATOM 716 N N . PHE A 1 93 ? -8.488 -7.091 -3.688 1.00 97.94 93 PHE A N 1
ATOM 717 C CA . PHE A 1 93 ? -8.655 -6.283 -4.892 1.00 97.94 93 PHE A CA 1
ATOM 718 C C . PHE A 1 93 ? -7.523 -5.259 -5.055 1.00 97.94 93 PHE A C 1
ATOM 720 O O . PHE A 1 93 ? -6.911 -5.195 -6.118 1.00 97.94 93 PHE A O 1
ATOM 727 N N . LEU A 1 94 ? -7.205 -4.494 -4.005 1.00 98.19 94 LEU A N 1
ATOM 728 C CA . LEU A 1 94 ? -6.103 -3.525 -4.038 1.00 98.19 94 LEU A CA 1
ATOM 729 C C . LEU A 1 94 ? -4.759 -4.211 -4.297 1.00 98.19 94 LEU A C 1
ATOM 731 O O . LEU A 1 94 ? -3.997 -3.774 -5.150 1.00 98.19 94 LEU A O 1
ATOM 735 N N . ARG A 1 95 ? -4.505 -5.341 -3.636 1.00 98.25 95 ARG A N 1
ATOM 736 C CA . ARG A 1 95 ? -3.298 -6.141 -3.845 1.00 98.25 95 ARG A CA 1
ATOM 737 C C . ARG A 1 95 ? -3.136 -6.611 -5.293 1.00 98.25 95 ARG A C 1
ATOM 739 O O . ARG A 1 95 ? -2.028 -6.567 -5.817 1.00 98.25 95 ARG A O 1
ATOM 746 N N . GLU A 1 96 ? -4.206 -7.099 -5.919 1.00 98.31 96 GLU A N 1
ATOM 747 C CA . GLU A 1 96 ? -4.163 -7.537 -7.320 1.00 98.31 96 GLU A CA 1
ATOM 748 C C . GLU A 1 96 ? -3.869 -6.366 -8.259 1.00 98.31 96 GLU A C 1
ATOM 750 O O . GLU A 1 96 ? -3.106 -6.502 -9.214 1.00 98.31 96 GLU A O 1
ATOM 755 N N . ARG A 1 97 ? -4.396 -5.178 -7.949 1.00 98.25 97 ARG A N 1
ATOM 756 C CA . ARG A 1 97 ? -4.061 -3.972 -8.706 1.00 98.25 97 ARG A CA 1
ATOM 757 C C . ARG A 1 97 ? -2.578 -3.632 -8.649 1.00 98.25 97 ARG A C 1
ATOM 759 O O . ARG A 1 97 ? -2.047 -3.291 -9.697 1.00 98.25 97 ARG A O 1
ATOM 766 N N . GLU A 1 98 ? -1.900 -3.820 -7.517 1.00 98.25 98 GLU A N 1
ATOM 767 C CA . GLU A 1 98 ? -0.455 -3.542 -7.456 1.00 98.25 98 GLU A CA 1
ATOM 768 C C . GLU A 1 98 ? 0.354 -4.530 -8.309 1.00 98.25 98 GLU A C 1
ATOM 770 O O . GLU A 1 98 ? 1.396 -4.175 -8.856 1.00 98.25 98 GLU A O 1
ATOM 775 N N . VAL A 1 99 ? -0.137 -5.763 -8.510 1.00 98.00 99 VAL A N 1
ATOM 776 C CA . VAL A 1 99 ? 0.461 -6.699 -9.481 1.00 98.00 99 VAL A CA 1
ATOM 777 C C . VAL A 1 99 ? 0.323 -6.150 -10.899 1.00 98.00 99 VAL A C 1
ATOM 779 O O . VAL A 1 99 ? 1.298 -6.144 -11.654 1.00 98.00 99 VAL A O 1
ATOM 782 N N . VAL A 1 100 ? -0.864 -5.656 -11.253 1.00 98.38 100 VAL A N 1
ATOM 783 C CA . VAL A 1 100 ? -1.118 -5.051 -12.565 1.00 98.38 100 VAL A CA 1
ATOM 784 C C . VAL A 1 100 ? -0.289 -3.779 -12.754 1.00 98.38 100 VAL A C 1
ATOM 786 O O . VAL A 1 100 ? 0.341 -3.625 -13.797 1.00 98.38 100 VAL A O 1
ATOM 789 N N . HIS A 1 101 ? -0.238 -2.882 -11.767 1.00 98.19 101 HIS A N 1
ATOM 790 C CA . HIS A 1 101 ? 0.572 -1.665 -11.829 1.00 98.19 101 HIS A CA 1
ATOM 791 C C . HIS A 1 101 ? 2.056 -2.004 -12.008 1.00 98.19 101 HIS A C 1
ATOM 793 O O . HIS A 1 101 ? 2.685 -1.500 -12.937 1.00 98.19 101 HIS A O 1
ATOM 799 N N . TYR A 1 102 ? 2.590 -2.937 -11.212 1.00 98.44 102 TYR A N 1
ATOM 800 C CA . TYR A 1 102 ? 3.974 -3.395 -11.337 1.00 98.44 102 TYR A CA 1
ATOM 801 C C . TYR A 1 102 ? 4.283 -3.919 -12.746 1.00 98.44 102 TYR A C 1
ATOM 803 O O . TYR A 1 102 ? 5.289 -3.547 -13.347 1.00 98.44 102 TYR A O 1
ATOM 811 N N . GLN A 1 103 ? 3.399 -4.746 -13.313 1.00 98.06 103 GLN A N 1
ATOM 812 C CA . GLN A 1 103 ? 3.556 -5.240 -14.683 1.00 98.06 103 GLN A CA 1
ATOM 813 C C . GLN A 1 103 ? 3.555 -4.097 -15.705 1.00 98.06 103 GLN A C 1
ATOM 815 O O . GLN A 1 103 ? 4.405 -4.075 -16.592 1.00 98.06 103 GLN A O 1
ATOM 820 N N . ARG A 1 104 ? 2.655 -3.115 -15.567 1.00 97.44 104 ARG A N 1
ATOM 821 C CA . ARG A 1 104 ? 2.564 -1.975 -16.494 1.00 97.44 104 ARG A CA 1
ATOM 822 C C . ARG A 1 104 ? 3.770 -1.047 -16.416 1.00 97.44 104 ARG A C 1
ATOM 824 O O . ARG A 1 104 ? 4.268 -0.633 -17.461 1.00 97.44 104 ARG A O 1
ATOM 831 N N . PHE A 1 105 ? 4.277 -0.758 -15.220 1.00 97.31 105 PHE A N 1
ATOM 832 C CA . PHE A 1 105 ? 5.518 0.003 -15.069 1.00 97.31 105 PHE A CA 1
ATOM 833 C C . PHE A 1 105 ? 6.722 -0.764 -15.625 1.00 97.31 105 PHE A C 1
ATOM 835 O O . PHE A 1 105 ? 7.578 -0.165 -16.273 1.00 97.31 105 PHE A O 1
ATOM 842 N N . GLY A 1 106 ? 6.756 -2.089 -15.460 1.00 97.06 106 GLY A N 1
ATOM 843 C CA . GLY A 1 106 ? 7.802 -2.943 -16.023 1.00 97.06 106 GLY A CA 1
ATOM 844 C C . GLY A 1 106 ? 7.797 -2.940 -17.552 1.00 97.06 106 GLY A C 1
ATOM 845 O O . GLY A 1 106 ? 8.838 -2.742 -18.172 1.00 97.06 106 GLY A O 1
ATOM 846 N N . GLU A 1 107 ? 6.618 -3.074 -18.165 1.00 95.62 107 GLU A N 1
ATOM 847 C CA . GLU A 1 107 ? 6.442 -2.935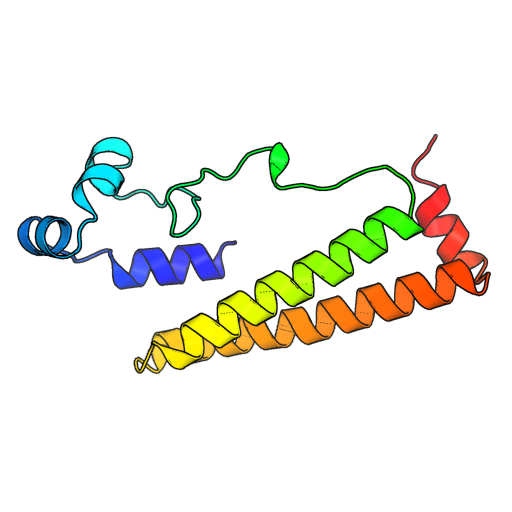 -19.616 1.00 95.62 107 GLU A CA 1
ATOM 848 C C . GLU A 1 107 ? 6.881 -1.548 -20.114 1.00 95.62 107 GLU A C 1
ATOM 850 O O . GLU A 1 107 ? 7.529 -1.439 -21.155 1.00 95.62 107 GLU A O 1
ATOM 855 N N . ALA A 1 108 ? 6.544 -0.479 -19.384 1.00 93.50 108 ALA A N 1
ATOM 856 C CA . ALA A 1 108 ? 6.949 0.880 -19.738 1.00 93.50 108 ALA A CA 1
ATOM 857 C C . ALA A 1 108 ? 8.473 1.067 -19.662 1.00 93.50 108 ALA A C 1
ATOM 859 O O . ALA A 1 108 ? 9.065 1.679 -20.556 1.00 93.50 108 ALA A O 1
ATOM 860 N N . LEU A 1 109 ? 9.107 0.512 -18.625 1.00 94.50 109 LEU A N 1
ATOM 861 C CA . LEU A 1 109 ? 10.554 0.560 -18.434 1.00 94.50 109 LEU A CA 1
ATOM 862 C C . LEU A 1 109 ? 11.287 -0.169 -19.562 1.00 94.50 109 LEU A C 1
ATOM 864 O O . LEU A 1 109 ? 12.198 0.407 -20.162 1.00 94.50 109 LEU A O 1
ATOM 868 N N . ASP A 1 110 ? 10.851 -1.387 -19.888 1.00 94.75 110 ASP A N 1
ATOM 869 C CA . ASP A 1 110 ? 11.426 -2.194 -20.966 1.00 94.75 110 ASP A CA 1
ATOM 870 C C . ASP A 1 110 ? 11.342 -1.468 -22.318 1.00 94.75 110 ASP A C 1
ATOM 872 O O . ASP A 1 110 ? 12.355 -1.280 -22.994 1.00 94.75 110 ASP A O 1
ATOM 876 N N . ARG A 1 111 ? 10.161 -0.944 -22.676 1.00 91.38 111 ARG A N 1
ATOM 877 C CA . ARG A 1 111 ? 9.969 -0.176 -23.920 1.00 91.38 111 ARG A CA 1
ATOM 878 C C . ARG A 1 111 ? 10.895 1.034 -24.006 1.00 91.38 111 ARG A C 1
ATOM 880 O O . ARG A 1 111 ? 11.521 1.266 -25.044 1.00 91.38 111 ARG A O 1
ATOM 887 N N . PHE A 1 112 ? 11.010 1.796 -22.918 1.00 88.94 112 PHE A N 1
ATOM 888 C CA . PHE A 1 112 ? 11.849 2.991 -22.893 1.00 88.94 112 PHE A CA 1
ATOM 889 C C . PHE A 1 112 ? 13.335 2.645 -23.061 1.00 88.94 112 PHE A C 1
ATOM 891 O O . PHE A 1 112 ? 14.044 3.298 -23.838 1.00 88.94 112 PHE A O 1
ATOM 898 N N . GLN A 1 113 ? 13.806 1.605 -22.368 1.00 89.25 113 GLN A N 1
ATOM 899 C CA . GLN A 1 113 ? 15.198 1.153 -22.425 1.00 89.25 113 GLN A CA 1
ATOM 900 C C . GLN A 1 113 ? 15.555 0.544 -23.788 1.00 89.25 113 GLN A C 1
ATOM 902 O O . GLN A 1 113 ? 16.616 0.859 -24.328 1.00 89.25 113 GLN A O 1
ATOM 907 N N . ASN A 1 114 ? 14.642 -0.220 -24.394 1.00 90.50 114 ASN A N 1
ATOM 908 C CA . ASN A 1 114 ? 14.828 -0.847 -25.708 1.00 90.50 114 ASN A CA 1
ATOM 909 C C . ASN A 1 114 ? 14.660 0.117 -26.892 1.00 90.50 114 ASN A C 1
ATOM 911 O O . ASN A 1 114 ? 14.861 -0.261 -28.044 1.00 90.50 114 ASN A O 1
ATOM 915 N N . GLY A 1 115 ? 14.343 1.386 -26.631 1.00 82.75 115 GLY A N 1
ATOM 916 C CA . GLY A 1 115 ? 14.342 2.411 -27.665 1.00 82.75 115 GLY A CA 1
ATOM 917 C C . GLY A 1 115 ? 13.056 2.532 -28.469 1.00 82.75 115 GLY A C 1
ATOM 918 O O . GLY A 1 115 ? 13.108 3.124 -29.543 1.00 82.75 115 GLY A O 1
ATOM 919 N N . ASP A 1 116 ? 11.920 2.063 -27.948 1.00 82.38 116 ASP A N 1
ATOM 920 C CA . ASP A 1 116 ? 10.607 2.338 -28.538 1.00 82.38 116 ASP A CA 1
ATOM 921 C C . ASP A 1 116 ? 10.378 3.863 -28.594 1.00 82.38 116 ASP A C 1
ATOM 923 O O . ASP A 1 116 ? 10.151 4.533 -27.579 1.00 82.38 116 ASP A O 1
ATOM 927 N N . TYR A 1 117 ? 10.506 4.427 -29.798 1.00 63.69 117 TYR A N 1
ATOM 928 C CA . TYR A 1 117 ? 10.537 5.869 -30.036 1.00 63.69 117 TYR A CA 1
ATOM 929 C C . TYR A 1 117 ? 9.228 6.573 -29.663 1.00 63.69 117 TYR A C 1
ATOM 931 O O . TYR A 1 117 ? 9.273 7.731 -29.245 1.00 63.69 117 TYR A O 1
ATOM 939 N N . GLU A 1 118 ? 8.079 5.902 -29.775 1.00 71.25 118 GLU A N 1
ATOM 940 C CA . GLU A 1 118 ? 6.790 6.493 -29.398 1.00 71.25 118 GLU A CA 1
ATOM 941 C C . GLU A 1 118 ? 6.665 6.602 -27.877 1.00 71.25 118 GLU A C 1
ATOM 943 O O . GLU A 1 118 ? 6.260 7.646 -27.362 1.00 71.25 118 GLU A O 1
ATOM 948 N N . SER A 1 119 ? 7.145 5.593 -27.143 1.00 65.19 119 SER A N 1
ATOM 949 C CA . SER A 1 119 ? 7.240 5.673 -25.682 1.00 65.19 119 SER A CA 1
ATOM 950 C C . SER A 1 119 ? 8.154 6.826 -25.245 1.00 65.19 119 SER A C 1
ATOM 952 O O . SER A 1 119 ? 7.761 7.658 -24.427 1.00 65.19 119 SER A O 1
ATOM 954 N N . LYS A 1 120 ? 9.333 6.973 -25.868 1.00 65.25 120 LYS A N 1
ATOM 955 C CA . LYS A 1 120 ? 10.276 8.061 -25.565 1.00 65.25 120 LYS A CA 1
ATOM 956 C C . LYS A 1 120 ? 9.665 9.441 -25.788 1.00 65.25 120 LYS A C 1
ATOM 958 O O . LYS A 1 120 ? 9.885 10.323 -24.966 1.00 65.25 120 LYS A O 1
ATOM 963 N N . LYS A 1 121 ? 8.878 9.645 -26.850 1.00 64.44 121 LYS A N 1
ATOM 964 C CA . LYS A 1 121 ? 8.195 10.928 -27.094 1.00 64.44 121 LYS A CA 1
ATOM 965 C C . LYS A 1 121 ? 7.187 11.263 -25.996 1.00 64.44 121 LYS A C 1
ATOM 967 O O . LYS A 1 121 ? 7.161 12.408 -25.562 1.00 64.44 121 LYS A O 1
ATOM 972 N N . ILE A 1 122 ? 6.395 10.294 -25.528 1.00 66.94 122 ILE A N 1
ATOM 973 C CA . ILE A 1 122 ? 5.415 10.511 -24.448 1.00 66.94 122 ILE A CA 1
ATOM 974 C C . ILE A 1 122 ? 6.119 10.995 -23.175 1.00 66.94 122 ILE A C 1
ATOM 976 O O . ILE A 1 122 ? 5.691 11.977 -22.573 1.00 66.94 122 ILE A O 1
ATOM 980 N N . PHE A 1 123 ? 7.236 10.364 -22.803 1.00 66.94 123 PHE A N 1
ATOM 981 C CA . PHE A 1 123 ? 7.966 10.722 -21.584 1.00 66.94 123 PHE A CA 1
ATOM 982 C C . PHE A 1 123 ? 8.833 11.984 -21.724 1.00 66.94 123 PHE A C 1
ATOM 984 O O . PHE A 1 123 ? 8.998 12.723 -20.757 1.00 66.94 123 PHE A O 1
ATOM 991 N N . LEU A 1 124 ? 9.378 12.264 -22.912 1.00 63.75 124 LEU A N 1
ATOM 992 C CA . LEU A 1 124 ? 10.256 13.418 -23.147 1.00 63.75 124 LEU A CA 1
ATOM 993 C C . LEU A 1 124 ? 9.495 14.708 -23.492 1.00 63.75 124 LEU A C 1
ATOM 995 O O . LEU A 1 124 ? 10.057 15.794 -23.355 1.00 63.75 124 LEU A O 1
ATOM 999 N N . ASN A 1 125 ? 8.224 14.625 -23.896 1.00 56.12 125 ASN A N 1
ATOM 1000 C CA . ASN A 1 125 ? 7.405 15.800 -24.213 1.00 56.12 125 ASN A CA 1
ATOM 1001 C C . ASN A 1 125 ? 6.853 16.541 -22.977 1.00 56.12 125 ASN A C 1
ATOM 1003 O O . ASN A 1 125 ? 6.134 17.521 -23.154 1.00 56.12 125 ASN A O 1
ATOM 1007 N N . SER A 1 126 ? 7.207 16.161 -21.739 1.00 54.31 126 SER A N 1
ATOM 1008 C CA . SER A 1 126 ? 6.795 16.913 -20.534 1.00 54.31 126 SER A CA 1
ATOM 1009 C C . SER A 1 126 ? 7.581 18.215 -20.294 1.00 54.31 126 SER A C 1
ATOM 1011 O O . SER A 1 126 ? 7.363 18.900 -19.297 1.00 54.31 126 SER A O 1
ATOM 1013 N N . LYS A 1 127 ? 8.471 18.602 -21.220 1.00 49.31 127 LYS A N 1
ATOM 1014 C CA . LYS A 1 127 ? 9.137 19.910 -21.221 1.00 49.31 127 LYS A CA 1
ATOM 1015 C C . LYS A 1 127 ? 8.932 20.644 -22.544 1.00 49.31 127 LYS A C 1
ATOM 1017 O O . LYS A 1 127 ? 9.731 20.489 -23.468 1.00 49.31 127 LYS A O 1
ATOM 1022 N N . ARG A 1 128 ? 7.909 21.495 -22.587 1.00 39.69 128 ARG A N 1
ATOM 1023 C CA . ARG A 1 128 ? 7.977 22.825 -23.207 1.00 39.69 128 ARG A CA 1
ATOM 1024 C C . ARG A 1 128 ? 7.219 23.810 -22.340 1.00 39.69 128 ARG A C 1
ATOM 1026 O O . ARG A 1 128 ? 6.089 23.459 -21.944 1.00 39.69 128 ARG A O 1
#

Radius of gyration: 19.04 Å; chains: 1; bounding box: 34×36×56 Å

pLDDT: mean 90.01, std 10.67, range [39.69, 98.44]

Secondary structure (DSSP, 8-state):
-HHHHHHHHHHHTT--HHHHHHTT-HHHHHHHTTS---B-TTSPBP-GGG----S-HHHHHHHHHHHHHHHHHHHHHHHHH---HHHHHHHHHHHHHHHHHHHHHHHHHHHHHTT-HHHHHHHHTT--